Protein AF-A0A358MZC8-F1 (afdb_monomer)

Secondary structure (DSSP, 8-state):
-GGG-HHHHHHHHTTHHHHHHHHHHHHHHHHHHHHHHHHTTS-HHHHHHHHHHHIIIIIIIHHHHHHHHHHHHHHGGGTSSB-SS--SS---B-HHHHHHTTTTTBHHHHHHSTT-S----STTS--HHHHHHHHHHHTTSS-SPPPPGGGSPPPP-

Solvent-accessible surface area (backbone atoms only — not comparable to full-atom values): 8358 Å² tot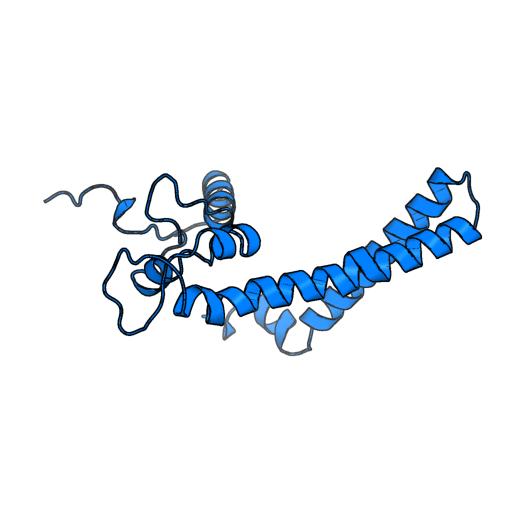al; per-residue (Å²): 112,70,91,72,38,66,67,57,45,52,34,57,78,70,50,35,55,56,55,52,50,51,52,51,40,51,50,48,18,49,51,25,20,51,50,24,18,62,76,60,75,64,36,65,69,43,11,53,52,30,17,54,49,26,38,45,50,70,35,51,50,45,48,53,53,52,51,51,34,56,53,35,40,76,47,48,13,43,73,46,61,49,70,91,56,91,54,101,61,63,48,10,31,17,70,71,48,9,64,69,42,40,13,59,8,25,30,15,48,28,69,64,41,74,76,30,61,39,33,41,80,51,97,82,44,66,32,56,52,33,52,52,50,50,49,32,36,74,70,66,75,42,76,89,81,42,68,41,75,87,77,49,77,81,80,82,130

pLDDT: mean 94.97, std 5.82, range [55.72, 98.44]

Foldseek 3Di:
DQVVDPVSCVCPVVVVVVVVLVVVLVVQLQVQLVCLCVVVVRDNVSSNVRSVVSSVVVRPVVVVLLVCLVVCLVPVQLPDADAPDDAPGSGHQDQVSCVSNQQSSLVNQCRVPVLAQHSDLDPPRGHRSSVVLVVCVVVVNHPPHHHDPSPDDPPDD

Radius of gyration: 20.6 Å; Cα contacts (8 Å, |Δi|>4): 205; chains: 1; bounding box: 51×37×59 Å

Structure (mmCIF, N/CA/C/O backbone):
data_AF-A0A358MZC8-F1
#
_entry.id   AF-A0A358MZC8-F1
#
loop_
_atom_site.group_PDB
_atom_site.id
_atom_site.type_symbol
_atom_site.label_atom_id
_atom_site.label_alt_id
_atom_site.label_comp_id
_atom_site.label_asym_id
_atom_site.label_entity_id
_atom_site.label_seq_id
_atom_site.pdbx_PDB_ins_code
_atom_site.Cartn_x
_atom_site.Cartn_y
_atom_site.Cartn_z
_atom_site.occupancy
_atom_site.B_iso_or_equiv
_atom_site.auth_seq_id
_atom_site.auth_comp_id
_atom_site.auth_asym_id
_atom_site.auth_atom_id
_atom_site.pdbx_PDB_model_num
ATOM 1 N N . ASP A 1 1 ? -9.797 -21.946 9.652 1.00 83.94 1 ASP A N 1
ATOM 2 C CA . ASP A 1 1 ? -10.358 -20.888 8.787 1.00 83.94 1 ASP A CA 1
ATOM 3 C C . ASP A 1 1 ? -9.458 -20.681 7.572 1.00 83.94 1 ASP A C 1
ATOM 5 O O . ASP A 1 1 ? -9.833 -21.176 6.521 1.00 83.94 1 ASP A O 1
ATOM 9 N N . LEU A 1 2 ? -8.247 -20.133 7.707 1.00 84.38 2 LEU A N 1
ATOM 10 C CA . LEU A 1 2 ? -7.309 -19.891 6.597 1.00 84.38 2 LEU A CA 1
ATOM 11 C C . LEU A 1 2 ? -6.818 -21.182 5.927 1.00 84.38 2 LEU A C 1
ATOM 13 O O . LEU A 1 2 ? -6.798 -21.294 4.708 1.00 84.38 2 LEU A O 1
ATOM 17 N N . LEU A 1 3 ? -6.518 -22.215 6.721 1.00 88.94 3 LEU A N 1
ATOM 18 C CA . LEU A 1 3 ? -6.088 -23.525 6.206 1.00 88.94 3 LEU A CA 1
ATOM 19 C C . LEU A 1 3 ? -7.195 -24.305 5.475 1.00 88.94 3 LEU A C 1
ATOM 21 O O . LEU A 1 3 ? -6.948 -25.409 4.999 1.00 88.94 3 LEU A O 1
ATOM 25 N N . ARG A 1 4 ? -8.426 -23.783 5.439 1.00 92.81 4 ARG A N 1
ATOM 26 C CA . ARG A 1 4 ? -9.531 -24.373 4.672 1.00 92.81 4 ARG A CA 1
ATOM 27 C C . ARG A 1 4 ? -9.705 -23.704 3.312 1.00 92.81 4 ARG A C 1
ATOM 29 O O . ARG A 1 4 ? -10.403 -24.267 2.477 1.00 92.81 4 ARG A O 1
ATOM 36 N N . ASP A 1 5 ? -9.097 -22.539 3.096 1.00 92.62 5 ASP A N 1
ATOM 37 C CA . ASP A 1 5 ? -9.179 -21.819 1.834 1.00 92.62 5 ASP A CA 1
ATOM 38 C C . ASP A 1 5 ? -8.156 -22.405 0.837 1.00 92.62 5 ASP A C 1
ATOM 40 O O . ASP A 1 5 ? -6.942 -22.304 1.056 1.00 92.62 5 ASP A O 1
ATOM 44 N N . PRO A 1 6 ? -8.613 -23.055 -0.250 1.00 92.06 6 PRO A N 1
ATOM 45 C CA . PRO A 1 6 ? -7.715 -23.692 -1.207 1.00 92.06 6 PRO A CA 1
ATOM 46 C C . PRO A 1 6 ? -6.881 -22.676 -1.996 1.00 92.06 6 PRO A C 1
ATOM 48 O O . PRO A 1 6 ? -5.742 -22.984 -2.346 1.00 92.06 6 PRO A O 1
ATOM 51 N N . PHE A 1 7 ? -7.411 -21.474 -2.247 1.00 90.62 7 PHE A N 1
ATOM 52 C CA . PHE A 1 7 ? -6.695 -20.412 -2.946 1.00 90.62 7 PHE A CA 1
ATOM 53 C C . PHE A 1 7 ? -5.534 -19.897 -2.089 1.00 90.62 7 PHE A C 1
ATOM 55 O O . PHE A 1 7 ? -4.397 -19.842 -2.562 1.00 90.62 7 PHE A O 1
ATOM 62 N N . TYR A 1 8 ? -5.785 -19.615 -0.808 1.00 90.75 8 TYR A N 1
ATOM 63 C CA . TYR A 1 8 ? -4.733 -19.202 0.123 1.00 90.75 8 TYR A CA 1
ATOM 64 C C . TYR A 1 8 ? -3.648 -20.279 0.262 1.00 90.75 8 TYR A C 1
ATOM 66 O O . TYR A 1 8 ? -2.455 -19.992 0.150 1.00 90.75 8 TYR A O 1
ATOM 74 N N . LEU A 1 9 ? -4.043 -21.547 0.428 1.00 91.06 9 LEU A N 1
ATOM 75 C CA . LEU A 1 9 ? -3.086 -22.652 0.524 1.00 91.06 9 LEU A CA 1
ATOM 76 C C . LEU A 1 9 ? -2.240 -22.823 -0.741 1.00 91.06 9 LEU A C 1
ATOM 78 O O . LEU A 1 9 ? -1.058 -23.154 -0.634 1.00 91.06 9 LEU A O 1
ATOM 82 N N . GLN A 1 10 ? -2.828 -22.630 -1.923 1.00 88.25 10 GLN A N 1
ATOM 83 C CA . GLN A 1 10 ? -2.098 -22.676 -3.187 1.00 88.25 10 GLN A CA 1
ATOM 84 C C . GLN A 1 10 ? -1.046 -21.564 -3.260 1.00 88.25 10 GLN A C 1
ATOM 86 O O . GLN A 1 10 ? 0.080 -21.820 -3.696 1.00 88.25 10 GLN A O 1
ATOM 91 N N . LEU A 1 11 ? -1.401 -20.355 -2.817 1.00 90.94 11 LEU A N 1
ATOM 92 C CA . LEU A 1 11 ? -0.499 -19.208 -2.800 1.00 90.94 11 LEU A CA 1
ATOM 93 C C . LEU A 1 11 ? 0.669 -19.410 -1.820 1.00 90.94 11 LEU A C 1
ATOM 95 O O . LEU A 1 11 ? 1.802 -19.059 -2.143 1.00 90.94 11 LEU A O 1
ATOM 99 N N . GLU A 1 12 ? 0.416 -20.025 -0.664 1.00 91.12 12 GLU A N 1
ATOM 100 C CA . GLU A 1 12 ? 1.414 -20.167 0.401 1.00 91.12 12 GLU A CA 1
ATOM 101 C C . GLU A 1 12 ? 2.317 -21.403 0.227 1.00 91.12 12 GLU A C 1
ATOM 103 O O . GLU A 1 12 ? 3.543 -21.294 0.192 1.00 91.12 12 GLU A O 1
ATOM 108 N N . ARG A 1 13 ? 1.744 -22.604 0.049 1.00 86.19 13 ARG A N 1
ATOM 109 C CA . ARG A 1 13 ? 2.490 -23.882 0.153 1.00 86.19 13 ARG A CA 1
ATOM 110 C C . ARG A 1 13 ? 3.575 -24.089 -0.902 1.00 86.19 13 ARG A C 1
ATOM 112 O O . ARG A 1 13 ? 4.466 -24.907 -0.699 1.00 86.19 13 ARG A O 1
ATOM 119 N N . ARG A 1 14 ? 3.479 -23.414 -2.047 1.00 84.94 14 ARG A N 1
ATOM 120 C CA . ARG A 1 14 ? 4.434 -23.541 -3.163 1.00 84.94 14 ARG A CA 1
ATOM 121 C C . ARG A 1 14 ? 5.207 -22.253 -3.424 1.00 84.94 14 ARG A C 1
ATOM 123 O O . ARG A 1 14 ? 5.718 -22.082 -4.525 1.00 84.94 14 ARG A O 1
ATOM 130 N N . GLN A 1 15 ? 5.244 -21.340 -2.448 1.00 88.69 15 GLN A N 1
ATOM 131 C CA . GLN A 1 15 ? 5.743 -19.977 -2.651 1.00 88.69 15 GLN A CA 1
ATOM 132 C C . GLN A 1 15 ? 5.059 -19.300 -3.851 1.00 88.69 15 GLN A C 1
ATOM 134 O O . GLN A 1 15 ? 5.679 -18.563 -4.614 1.00 88.69 15 GLN A O 1
ATOM 139 N N . GLY A 1 16 ? 3.766 -19.566 -4.053 1.00 90.31 16 GLY A N 1
ATOM 140 C CA . GLY A 1 16 ? 2.989 -18.985 -5.147 1.00 90.31 16 GLY A CA 1
ATOM 141 C C . GLY A 1 16 ? 3.049 -17.459 -5.132 1.00 90.31 16 GLY A C 1
ATOM 142 O O . GLY A 1 16 ? 3.164 -16.844 -6.188 1.00 90.31 16 GLY A O 1
ATOM 143 N N . TRP A 1 17 ? 3.078 -16.850 -3.942 1.00 91.81 17 TRP A N 1
ATOM 144 C CA . TRP A 1 17 ? 3.262 -15.407 -3.777 1.00 91.81 17 TRP A CA 1
ATOM 145 C C . TRP A 1 17 ? 4.549 -14.885 -4.440 1.00 91.81 17 TRP A C 1
ATOM 147 O O . TRP A 1 17 ? 4.531 -13.803 -5.026 1.00 91.81 17 TRP A O 1
ATOM 157 N N . PHE A 1 18 ? 5.644 -15.654 -4.413 1.00 93.31 18 PHE A N 1
ATOM 158 C CA . PHE A 1 18 ? 6.913 -15.264 -5.029 1.00 93.31 18 PHE A CA 1
ATOM 159 C C . PHE A 1 18 ? 6.780 -15.230 -6.551 1.00 93.31 18 PHE A C 1
ATOM 161 O O . PHE A 1 18 ? 7.176 -14.258 -7.190 1.00 93.31 18 PHE A O 1
ATOM 168 N N . PHE A 1 19 ? 6.143 -16.244 -7.138 1.00 93.69 19 PHE A N 1
ATOM 169 C CA . PHE A 1 19 ? 5.883 -16.269 -8.577 1.00 93.69 19 PHE A CA 1
ATOM 170 C C . PHE A 1 19 ? 4.905 -15.179 -9.009 1.00 93.69 19 PHE A C 1
ATOM 172 O O . PHE A 1 19 ? 5.097 -14.581 -10.065 1.00 93.69 19 PHE A O 1
ATOM 179 N N . VAL A 1 20 ? 3.898 -14.869 -8.187 1.00 93.81 20 VAL A N 1
ATOM 180 C CA . VAL A 1 20 ? 3.013 -13.720 -8.415 1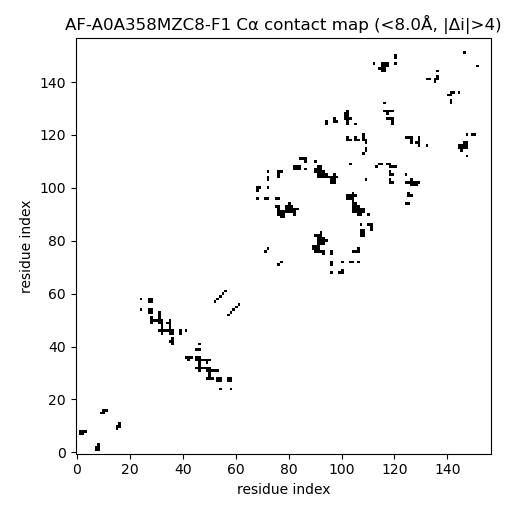.00 93.81 20 VAL A CA 1
ATOM 181 C C . VAL A 1 20 ? 3.829 -12.428 -8.425 1.00 93.81 20 VAL A C 1
ATOM 183 O O . VAL A 1 20 ? 3.674 -11.632 -9.350 1.00 93.81 20 VAL A O 1
ATOM 186 N N . PHE A 1 21 ? 4.732 -12.229 -7.464 1.00 95.31 21 PHE A N 1
ATOM 187 C CA . PHE A 1 21 ? 5.610 -11.059 -7.429 1.00 95.31 21 PHE A CA 1
ATOM 188 C C . PHE A 1 21 ? 6.514 -10.971 -8.668 1.00 95.31 21 PHE A C 1
ATOM 190 O O . PHE A 1 21 ? 6.550 -9.929 -9.320 1.00 95.31 21 PHE A O 1
ATOM 197 N N . VAL A 1 22 ? 7.189 -12.064 -9.043 1.00 96.50 22 VAL A N 1
ATOM 198 C CA . VAL A 1 22 ? 8.048 -12.113 -10.239 1.00 96.50 22 VAL A CA 1
ATOM 199 C C . VAL A 1 22 ? 7.241 -11.825 -11.506 1.00 96.50 22 VAL A C 1
ATOM 201 O O . VAL A 1 22 ? 7.672 -11.025 -12.333 1.00 96.50 22 VAL A O 1
ATOM 204 N N . ALA A 1 23 ? 6.048 -12.407 -11.647 1.00 96.94 23 ALA A N 1
ATOM 205 C CA . ALA A 1 23 ? 5.172 -12.140 -12.783 1.00 96.94 23 ALA A CA 1
ATOM 206 C C . ALA A 1 23 ? 4.787 -10.654 -12.863 1.00 96.94 23 ALA A C 1
ATOM 208 O O . ALA A 1 23 ? 4.897 -10.054 -13.930 1.00 96.94 23 ALA A O 1
ATOM 209 N N . HIS A 1 24 ? 4.415 -10.029 -11.741 1.00 96.69 24 HIS A N 1
ATOM 210 C CA . HIS A 1 24 ? 4.123 -8.593 -11.700 1.00 96.69 24 HIS A CA 1
ATOM 211 C C . HIS A 1 24 ? 5.349 -7.744 -12.056 1.00 96.69 24 HIS A C 1
ATOM 213 O O . HIS A 1 24 ? 5.226 -6.786 -12.817 1.00 96.69 24 HIS A O 1
ATOM 219 N N . ALA A 1 25 ? 6.533 -8.103 -11.555 1.00 97.88 25 ALA A N 1
ATOM 220 C CA . ALA A 1 25 ? 7.777 -7.410 -11.874 1.00 97.88 25 ALA A CA 1
ATOM 221 C C . ALA A 1 25 ? 8.088 -7.453 -13.378 1.00 97.88 25 ALA A C 1
ATOM 223 O O . ALA A 1 25 ? 8.428 -6.428 -13.976 1.00 97.88 25 ALA A O 1
ATOM 224 N N . LEU A 1 26 ? 7.922 -8.623 -14.001 1.00 98.25 26 LEU A N 1
ATOM 225 C CA . LEU A 1 26 ? 8.102 -8.803 -15.440 1.00 98.25 26 LEU A CA 1
ATOM 226 C C . LEU A 1 26 ? 7.065 -8.013 -16.243 1.00 98.25 26 LEU A C 1
ATOM 228 O O . LEU A 1 26 ? 7.440 -7.328 -17.190 1.00 98.25 26 LEU A O 1
ATOM 232 N N . VAL A 1 27 ? 5.790 -8.047 -15.844 1.00 98.31 27 VAL A N 1
ATOM 233 C CA . VAL A 1 27 ? 4.716 -7.289 -16.507 1.00 98.31 27 VAL A CA 1
ATOM 234 C C . VAL A 1 27 ? 4.986 -5.787 -16.447 1.00 98.31 27 VAL A C 1
ATOM 236 O O . VAL A 1 27 ? 4.933 -5.126 -17.479 1.00 98.31 27 VAL A O 1
ATOM 239 N N . LEU A 1 28 ? 5.335 -5.241 -15.280 1.00 98.06 28 LEU A N 1
ATOM 240 C CA . LEU A 1 28 ? 5.655 -3.816 -15.144 1.00 98.06 28 LEU A CA 1
ATOM 241 C C . LEU A 1 28 ? 6.875 -3.427 -15.987 1.00 98.06 28 LEU A C 1
ATOM 243 O O . LEU A 1 28 ? 6.849 -2.414 -16.682 1.00 98.06 28 LEU A O 1
ATOM 247 N N . THR A 1 29 ? 7.917 -4.255 -15.982 1.00 98.25 29 THR A N 1
ATOM 248 C CA . THR A 1 29 ? 9.116 -4.033 -16.803 1.00 98.25 29 THR A CA 1
ATOM 249 C C . THR A 1 29 ? 8.781 -4.055 -18.299 1.00 98.25 29 THR A C 1
ATOM 251 O O . THR A 1 29 ? 9.235 -3.190 -19.047 1.00 98.25 29 THR A O 1
ATOM 254 N N . ALA A 1 30 ? 7.942 -4.998 -18.736 1.00 98.38 30 ALA A N 1
ATOM 255 C CA . ALA A 1 30 ? 7.492 -5.113 -20.120 1.00 98.38 30 ALA A CA 1
ATOM 256 C C . ALA A 1 30 ? 6.597 -3.940 -20.546 1.00 98.38 30 ALA A C 1
ATOM 258 O O . ALA A 1 30 ? 6.742 -3.446 -21.662 1.00 98.38 30 ALA A O 1
ATOM 259 N N . ILE A 1 31 ? 5.722 -3.448 -19.661 1.00 98.31 31 ILE A N 1
ATOM 260 C CA . ILE A 1 31 ? 4.938 -2.227 -19.898 1.00 98.31 31 ILE A CA 1
ATOM 261 C C . ILE A 1 31 ? 5.876 -1.033 -20.085 1.00 98.31 31 ILE A C 1
ATOM 263 O O . ILE A 1 31 ? 5.721 -0.293 -21.054 1.00 98.31 31 ILE A O 1
ATOM 267 N N . GLY A 1 32 ? 6.882 -0.877 -19.219 1.00 98.12 32 GLY A N 1
ATOM 268 C CA . GLY A 1 32 ? 7.917 0.144 -19.387 1.00 98.12 32 GLY A CA 1
ATOM 269 C C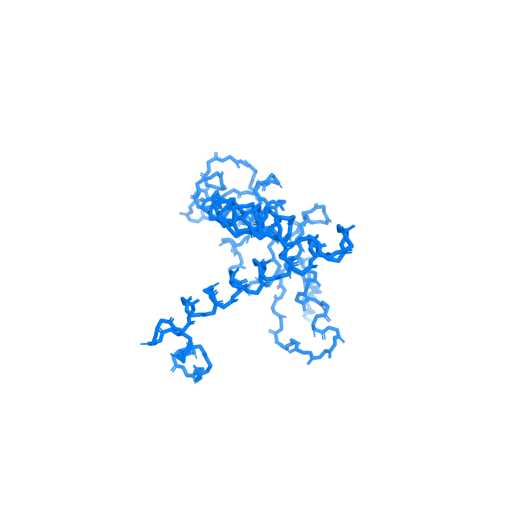 . GLY A 1 32 ? 8.591 0.042 -20.756 1.00 98.12 32 GLY A C 1
ATOM 270 O O . GLY A 1 32 ? 8.644 1.025 -21.492 1.00 98.12 32 GLY A O 1
ATOM 271 N N . ALA A 1 33 ? 9.023 -1.161 -21.142 1.00 98.44 33 ALA A N 1
ATOM 272 C CA . ALA A 1 33 ? 9.636 -1.411 -22.444 1.00 98.44 33 ALA A CA 1
ATOM 273 C C . ALA A 1 33 ? 8.723 -1.020 -23.616 1.00 98.44 33 ALA A C 1
ATOM 275 O O . ALA A 1 33 ? 9.148 -0.307 -24.525 1.00 98.44 33 ALA A O 1
ATOM 276 N N . ALA A 1 34 ? 7.461 -1.454 -23.575 1.00 98.31 34 ALA A N 1
ATOM 277 C CA . ALA A 1 34 ? 6.472 -1.167 -24.605 1.00 98.31 34 ALA A CA 1
ATOM 278 C C . ALA A 1 34 ? 6.202 0.337 -24.720 1.00 98.31 34 ALA A C 1
ATOM 280 O O . ALA A 1 34 ? 6.193 0.872 -25.825 1.00 98.31 34 ALA A O 1
ATOM 281 N N . LEU A 1 35 ? 6.053 1.041 -23.596 1.00 98.19 35 LEU A N 1
ATOM 282 C CA . LEU A 1 35 ? 5.875 2.492 -23.591 1.00 98.19 35 LEU A CA 1
ATOM 283 C C . LEU A 1 35 ? 7.101 3.212 -24.157 1.00 98.19 35 LEU A C 1
ATOM 285 O O . LEU A 1 35 ? 6.941 4.091 -24.998 1.00 98.19 35 LEU A O 1
ATOM 289 N N . GLY A 1 36 ? 8.313 2.816 -23.760 1.00 98.12 36 GLY A N 1
ATOM 290 C CA . GLY A 1 36 ? 9.547 3.380 -24.311 1.00 98.12 36 GLY A CA 1
ATOM 291 C C . GLY A 1 36 ? 9.654 3.170 -25.821 1.00 98.12 36 GLY A C 1
ATOM 292 O O . GLY A 1 36 ? 9.989 4.099 -26.555 1.00 98.12 36 GLY A O 1
ATOM 293 N N . TYR A 1 37 ? 9.295 1.979 -26.305 1.00 98.38 37 TYR A N 1
ATOM 294 C CA . TYR A 1 37 ? 9.246 1.675 -27.734 1.00 98.38 37 TYR A CA 1
ATOM 295 C C . TYR A 1 37 ? 8.213 2.541 -28.468 1.00 98.38 37 TYR A C 1
ATOM 297 O O . TYR A 1 37 ? 8.540 3.166 -29.471 1.00 98.38 37 TYR A O 1
ATOM 305 N N . LEU A 1 38 ? 6.982 2.626 -27.957 1.00 98.12 38 LEU A N 1
ATOM 306 C CA . LEU A 1 38 ? 5.892 3.368 -28.596 1.00 98.12 38 LEU A CA 1
ATOM 307 C C . LEU A 1 38 ? 6.150 4.881 -28.619 1.00 98.12 38 LEU A C 1
ATOM 309 O O . LEU A 1 38 ? 5.984 5.511 -29.659 1.00 98.12 38 LEU A O 1
ATOM 313 N N . ILE A 1 39 ? 6.593 5.459 -27.498 1.00 97.81 39 ILE A N 1
ATOM 314 C CA . ILE A 1 39 ? 6.843 6.904 -27.366 1.00 97.81 39 ILE A CA 1
ATOM 315 C C . ILE A 1 39 ? 8.012 7.348 -28.250 1.00 97.81 39 ILE A C 1
ATOM 317 O O . ILE A 1 39 ? 7.981 8.438 -28.815 1.00 97.81 39 ILE A O 1
ATOM 321 N N . SER A 1 40 ? 9.035 6.504 -28.396 1.00 97.31 40 SER A N 1
ATOM 322 C CA . SER A 1 40 ? 10.208 6.812 -29.220 1.00 97.31 40 SER A CA 1
ATOM 323 C C . SER A 1 40 ? 10.014 6.555 -30.717 1.00 97.31 40 SER A C 1
ATOM 325 O O . SER A 1 40 ? 10.945 6.778 -31.488 1.00 97.31 40 SER A O 1
ATOM 327 N N . GLY A 1 41 ? 8.843 6.073 -31.150 1.00 96.3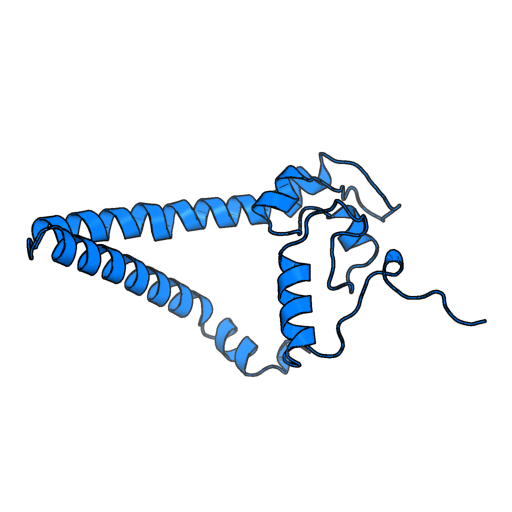1 41 GLY A N 1
ATOM 328 C CA . GLY A 1 41 ? 8.610 5.708 -32.550 1.00 96.31 41 GLY A CA 1
ATOM 329 C C . GLY A 1 41 ? 9.326 4.423 -32.980 1.00 96.31 41 GLY A C 1
ATOM 330 O O . GLY A 1 41 ? 9.678 4.270 -34.145 1.00 96.31 41 GLY A O 1
ATOM 331 N N . GLY A 1 42 ? 9.549 3.496 -32.048 1.00 96.06 42 GLY A N 1
ATOM 332 C CA . GLY A 1 42 ? 10.086 2.164 -32.319 1.00 96.06 42 GLY A CA 1
ATOM 333 C C . GLY A 1 42 ? 11.585 1.998 -32.055 1.00 96.06 42 GLY A C 1
ATOM 334 O O . GLY A 1 42 ? 12.209 1.076 -32.586 1.00 96.06 42 GLY A O 1
ATOM 335 N N . VAL A 1 43 ? 12.193 2.862 -31.238 1.00 97.69 43 VAL A N 1
ATOM 336 C CA . VAL A 1 43 ? 13.625 2.774 -30.926 1.00 97.69 43 VAL A CA 1
ATOM 337 C C . VAL A 1 43 ? 13.860 1.744 -29.818 1.00 97.69 43 VAL A C 1
ATOM 339 O O . VAL A 1 43 ? 13.475 1.929 -28.664 1.00 97.69 43 VAL A O 1
ATOM 342 N N . ALA A 1 44 ? 14.561 0.656 -30.148 1.00 96.94 44 ALA A N 1
ATOM 343 C CA . ALA A 1 44 ? 14.853 -0.427 -29.204 1.00 96.94 44 ALA A CA 1
ATOM 344 C C . ALA A 1 44 ? 15.676 0.028 -27.981 1.00 96.94 44 ALA A C 1
ATOM 346 O O . ALA A 1 44 ? 15.444 -0.440 -26.868 1.00 96.94 44 ALA A O 1
ATOM 347 N N . GLY A 1 45 ? 16.609 0.970 -28.160 1.00 97.94 45 GLY A N 1
ATOM 348 C CA . GLY A 1 45 ? 17.394 1.525 -27.050 1.00 97.94 45 GLY A CA 1
ATOM 349 C C . GLY A 1 45 ? 16.529 2.245 -26.009 1.00 97.94 45 GLY A C 1
ATOM 350 O O . GLY A 1 45 ? 16.740 2.088 -24.807 1.00 97.94 45 GLY A O 1
ATOM 351 N N . GLU A 1 46 ? 15.502 2.966 -26.460 1.00 97.81 46 GLU A N 1
ATOM 352 C CA . GLU A 1 46 ? 14.549 3.657 -25.587 1.00 97.81 46 GLU A CA 1
ATOM 353 C C . GLU A 1 46 ? 13.628 2.673 -24.864 1.00 97.81 46 GLU A C 1
ATOM 355 O O . GLU A 1 46 ? 13.390 2.822 -23.664 1.00 97.81 46 GLU A O 1
ATOM 360 N N . ALA A 1 47 ? 13.202 1.607 -25.547 1.00 97.88 47 ALA A N 1
ATOM 361 C CA . ALA A 1 47 ? 12.488 0.500 -24.918 1.00 97.88 47 ALA A CA 1
ATOM 362 C C . ALA A 1 47 ? 13.293 -0.091 -23.747 1.00 97.88 47 ALA A C 1
ATOM 364 O O . ALA A 1 47 ? 12.788 -0.191 -22.630 1.00 97.88 47 ALA A O 1
ATOM 365 N N . MET A 1 48 ? 14.576 -0.401 -23.958 1.00 98.19 48 MET A N 1
ATOM 366 C CA . MET A 1 48 ? 15.436 -0.949 -22.902 1.00 98.19 48 MET A CA 1
ATOM 367 C C . MET A 1 48 ? 15.658 0.035 -21.750 1.00 98.19 48 MET A C 1
ATOM 369 O O . MET A 1 48 ? 15.653 -0.369 -20.585 1.00 98.19 48 MET A O 1
ATOM 373 N N . ARG A 1 49 ? 15.807 1.332 -22.048 1.00 98.38 49 ARG A N 1
ATOM 374 C CA . ARG A 1 49 ? 15.981 2.367 -21.020 1.00 98.38 49 ARG A CA 1
ATOM 375 C C . ARG A 1 49 ? 14.746 2.490 -20.128 1.00 98.38 49 ARG A C 1
ATOM 377 O O . ARG A 1 49 ? 14.876 2.543 -18.905 1.00 98.38 49 ARG A O 1
ATOM 384 N N . TYR A 1 50 ? 13.552 2.491 -20.718 1.00 98.31 50 TYR A N 1
ATOM 385 C CA . TYR A 1 50 ? 12.305 2.522 -19.954 1.00 98.31 50 TYR A CA 1
ATOM 386 C C . TYR A 1 50 ? 12.073 1.221 -19.185 1.00 98.31 50 TYR A C 1
ATOM 388 O O . TYR A 1 50 ? 11.663 1.286 -18.029 1.00 98.31 50 TYR A O 1
ATOM 396 N N . ALA A 1 51 ? 12.385 0.063 -19.776 1.00 98.38 51 ALA A N 1
ATOM 397 C CA . ALA A 1 51 ? 12.315 -1.226 -19.094 1.00 98.38 51 ALA A CA 1
ATOM 398 C C . ALA A 1 51 ? 13.160 -1.218 -17.811 1.00 98.38 51 ALA A C 1
ATOM 400 O O . ALA A 1 51 ? 12.650 -1.498 -16.727 1.00 98.38 51 ALA A O 1
ATOM 401 N N . ALA A 1 52 ? 14.430 -0.814 -17.915 1.00 98.44 52 ALA A N 1
ATOM 402 C CA . ALA A 1 52 ? 15.332 -0.715 -16.771 1.00 98.44 52 ALA A CA 1
ATOM 403 C C . ALA A 1 52 ? 14.828 0.294 -15.726 1.00 98.44 52 ALA A C 1
ATOM 405 O O . ALA A 1 52 ? 14.816 -0.004 -14.533 1.00 98.44 52 ALA A O 1
ATOM 406 N N . SER A 1 53 ? 14.356 1.465 -16.168 1.00 98.31 53 SER A N 1
ATOM 407 C CA . SER A 1 53 ? 13.787 2.479 -15.274 1.00 98.31 53 SER A CA 1
ATOM 408 C C . SER A 1 53 ? 12.578 1.945 -14.498 1.00 98.31 53 SER A C 1
ATOM 410 O O . SER A 1 53 ? 12.508 2.099 -13.281 1.00 98.31 53 SER A O 1
ATOM 412 N N . TRP A 1 54 ? 11.655 1.249 -15.164 1.00 98.25 54 TRP A N 1
ATOM 413 C CA . TRP A 1 54 ? 10.470 0.669 -14.527 1.00 98.25 54 TRP A CA 1
ATOM 414 C C . TRP A 1 54 ? 10.807 -0.505 -13.608 1.00 98.25 54 TRP A C 1
ATOM 416 O O . TRP A 1 54 ? 10.205 -0.626 -12.543 1.00 98.25 54 TRP A O 1
ATOM 426 N N . ALA A 1 55 ? 11.799 -1.325 -13.957 1.00 98.25 55 ALA A N 1
ATOM 427 C CA . ALA A 1 55 ? 12.301 -2.364 -13.065 1.00 98.25 55 ALA A CA 1
ATOM 428 C C . ALA A 1 55 ? 12.877 -1.761 -11.769 1.00 98.25 55 ALA A C 1
ATOM 430 O O . ALA A 1 55 ? 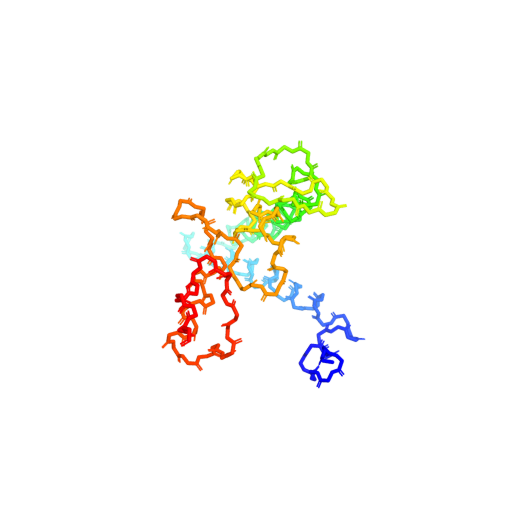12.579 -2.227 -10.670 1.00 98.25 55 ALA A O 1
ATOM 431 N N . VAL A 1 56 ? 13.654 -0.679 -11.867 1.00 98.38 56 VAL A N 1
ATOM 432 C CA . VAL A 1 56 ? 14.218 -0.012 -10.684 1.00 98.38 56 VAL A CA 1
ATOM 433 C C . VAL A 1 56 ? 13.129 0.700 -9.881 1.00 98.38 56 VAL A C 1
ATOM 435 O O . VAL A 1 56 ? 12.955 0.420 -8.697 1.00 98.38 56 VAL A O 1
ATOM 438 N N . TRP A 1 57 ? 12.375 1.605 -10.500 1.00 98.06 57 TRP A N 1
ATOM 439 C CA . TRP A 1 57 ? 11.455 2.487 -9.780 1.00 98.06 57 TRP A CA 1
ATOM 440 C C . TRP A 1 57 ? 10.097 1.843 -9.501 1.00 98.06 57 TRP A C 1
ATOM 442 O O . TRP A 1 57 ? 9.611 1.891 -8.371 1.00 98.06 57 TRP A O 1
ATOM 452 N N . GLY A 1 58 ? 9.498 1.215 -10.512 1.00 96.44 58 GLY A N 1
ATOM 453 C CA . GLY A 1 58 ? 8.168 0.607 -10.431 1.00 96.44 58 GLY A CA 1
ATOM 454 C C . GLY A 1 58 ? 8.142 -0.720 -9.674 1.00 96.44 58 GLY A C 1
ATOM 455 O O . GLY A 1 58 ? 7.118 -1.055 -9.077 1.00 96.44 58 GLY A O 1
ATOM 456 N N . VAL A 1 59 ? 9.262 -1.451 -9.648 1.00 97.56 59 VAL A N 1
ATOM 457 C CA . VAL A 1 59 ? 9.375 -2.720 -8.917 1.00 97.56 59 VAL A CA 1
ATOM 458 C C . VAL A 1 59 ? 10.207 -2.556 -7.650 1.00 97.56 59 VAL A C 1
ATOM 460 O O . VAL A 1 59 ? 9.648 -2.639 -6.556 1.00 97.56 59 VAL A O 1
ATOM 463 N N . ALA A 1 60 ? 11.520 -2.326 -7.757 1.00 97.88 60 ALA A N 1
ATOM 464 C CA . ALA A 1 60 ? 12.416 -2.417 -6.601 1.00 97.88 60 ALA A CA 1
ATOM 465 C C . ALA A 1 60 ? 12.163 -1.308 -5.567 1.00 97.88 60 ALA A C 1
ATOM 467 O O . ALA A 1 60 ? 11.796 -1.600 -4.428 1.00 97.88 60 ALA A O 1
ATOM 468 N N . VAL A 1 61 ? 12.288 -0.039 -5.966 1.00 98.19 61 VAL A N 1
ATOM 469 C CA . VAL A 1 61 ? 12.116 1.111 -5.065 1.00 98.19 61 VAL A CA 1
ATOM 470 C C . VAL A 1 61 ? 10.701 1.138 -4.492 1.00 98.19 61 VAL A C 1
ATOM 472 O O . VAL A 1 61 ? 10.538 1.213 -3.275 1.00 98.19 61 VAL A O 1
ATOM 475 N N . ARG A 1 62 ? 9.670 0.982 -5.334 1.00 96.62 62 ARG A N 1
ATOM 476 C CA . ARG A 1 62 ? 8.276 0.872 -4.877 1.00 96.62 62 ARG A CA 1
ATOM 477 C C . ARG A 1 62 ? 8.095 -0.223 -3.823 1.00 96.62 62 ARG A C 1
ATOM 479 O O . ARG A 1 62 ? 7.389 -0.003 -2.844 1.00 96.62 62 ARG A O 1
ATOM 486 N N . THR A 1 63 ? 8.716 -1.391 -3.995 1.00 96.69 63 THR A N 1
ATOM 487 C CA . THR A 1 63 ? 8.622 -2.489 -3.016 1.00 96.69 63 THR A CA 1
ATOM 488 C C . THR A 1 63 ? 9.278 -2.114 -1.693 1.00 96.69 63 THR A C 1
ATOM 490 O O . THR A 1 63 ? 8.681 -2.340 -0.644 1.00 96.69 63 THR A O 1
ATOM 493 N N . VAL A 1 64 ? 10.449 -1.472 -1.725 1.00 97.25 64 VAL A N 1
ATOM 494 C CA . VAL A 1 64 ? 11.115 -0.967 -0.513 1.00 97.25 64 VAL A CA 1
ATOM 495 C C . VAL A 1 64 ? 10.223 0.025 0.234 1.00 97.25 64 VAL A C 1
ATOM 497 O O . VAL A 1 64 ? 10.079 -0.101 1.450 1.00 97.25 64 VAL A O 1
ATOM 500 N N . PHE A 1 65 ? 9.585 0.967 -0.467 1.00 95.81 65 PHE A N 1
ATOM 501 C CA . PHE A 1 65 ? 8.654 1.917 0.151 1.00 95.81 65 PHE A CA 1
ATOM 502 C C . PHE A 1 65 ? 7.443 1.228 0.779 1.00 95.81 65 PHE A C 1
ATOM 504 O O . PHE A 1 65 ? 7.071 1.565 1.899 1.00 95.81 65 PHE A O 1
ATOM 511 N N . VAL A 1 66 ? 6.855 0.240 0.097 1.00 95.12 66 VAL A N 1
ATOM 512 C CA . VAL A 1 66 ? 5.736 -0.534 0.654 1.00 95.12 66 VAL A CA 1
ATOM 513 C C . VAL A 1 66 ? 6.156 -1.276 1.918 1.00 95.12 66 VAL A C 1
ATOM 515 O O . VAL A 1 66 ? 5.458 -1.182 2.922 1.00 95.12 66 VAL A O 1
ATOM 518 N N . LEU A 1 67 ? 7.313 -1.946 1.909 1.00 95.81 67 LEU A N 1
ATOM 519 C CA . LEU A 1 67 ? 7.823 -2.652 3.086 1.00 95.81 67 LEU A CA 1
ATOM 520 C C . LEU A 1 67 ? 8.051 -1.702 4.268 1.00 95.81 67 LEU A C 1
ATOM 522 O O . LEU A 1 67 ? 7.599 -1.992 5.372 1.00 95.81 67 LEU A O 1
ATOM 526 N N . HIS A 1 68 ? 8.676 -0.544 4.038 1.00 95.69 68 HIS A N 1
ATOM 527 C CA . HIS A 1 68 ? 8.864 0.460 5.090 1.00 95.69 68 HIS A CA 1
ATOM 528 C C . HIS A 1 68 ? 7.531 1.015 5.599 1.00 95.69 68 HIS A C 1
ATOM 530 O O . HIS A 1 68 ? 7.365 1.164 6.806 1.00 95.69 68 HIS A O 1
ATOM 536 N N . GLY A 1 69 ? 6.566 1.266 4.709 1.00 94.31 69 GLY A N 1
ATOM 537 C CA . GLY A 1 69 ? 5.212 1.666 5.087 1.00 94.31 69 GLY A CA 1
ATOM 538 C C . GLY A 1 69 ? 4.557 0.638 6.008 1.00 94.31 69 GLY A C 1
ATOM 539 O O . GLY A 1 69 ? 4.100 0.991 7.093 1.00 94.31 69 GLY A O 1
ATOM 540 N N . THR A 1 70 ? 4.595 -0.645 5.642 1.00 95.25 70 THR A N 1
ATOM 541 C CA . THR A 1 70 ? 4.062 -1.738 6.468 1.00 95.25 70 THR A CA 1
ATOM 542 C C . THR A 1 70 ? 4.787 -1.856 7.811 1.00 95.25 70 THR A C 1
ATOM 544 O O . THR A 1 70 ? 4.145 -1.894 8.856 1.00 95.25 70 THR A O 1
ATOM 547 N N . TRP A 1 71 ? 6.121 -1.864 7.831 1.00 97.00 71 TRP A N 1
ATOM 548 C CA . TRP A 1 71 ? 6.891 -1.980 9.076 1.00 97.00 71 TRP A CA 1
ATOM 549 C C . TRP A 1 71 ? 6.775 -0.748 9.982 1.00 97.00 71 TRP A C 1
ATOM 551 O O . TRP A 1 71 ? 6.946 -0.853 11.199 1.00 97.00 71 TRP A O 1
ATOM 561 N N . SER A 1 72 ? 6.443 0.416 9.417 1.00 96.62 72 SER A N 1
ATOM 562 C CA . SER A 1 72 ? 6.177 1.628 10.194 1.00 96.62 72 SER A CA 1
ATOM 563 C C . SER A 1 72 ? 4.941 1.501 11.085 1.00 96.62 72 SER A C 1
ATOM 565 O O . SER A 1 72 ? 4.9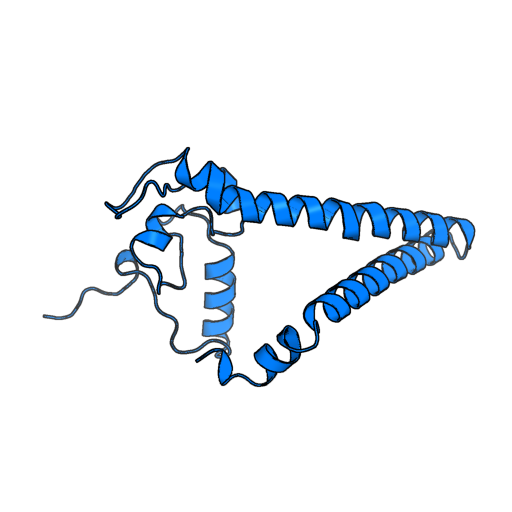03 2.118 12.145 1.00 96.62 72 SER A O 1
ATOM 567 N N . VAL A 1 73 ? 3.976 0.646 10.724 1.00 97.12 73 VAL A N 1
ATOM 568 C CA . VAL A 1 73 ? 2.813 0.349 11.574 1.00 97.12 73 VAL A CA 1
ATOM 569 C C . VAL A 1 73 ? 3.275 -0.288 12.886 1.00 97.12 73 VAL A C 1
ATOM 571 O O . VAL A 1 73 ? 2.915 0.176 13.959 1.00 97.12 73 VAL A O 1
ATOM 574 N N . ASN A 1 74 ? 4.179 -1.267 12.817 1.00 95.00 74 ASN A N 1
ATOM 575 C CA . ASN A 1 74 ? 4.689 -1.946 14.013 1.00 95.00 74 ASN A CA 1
ATOM 576 C C . ASN A 1 74 ? 5.671 -1.095 14.833 1.00 95.00 74 ASN A C 1
ATOM 578 O O . ASN A 1 74 ? 5.898 -1.389 16.001 1.00 95.00 74 ASN A O 1
ATOM 582 N N . SER A 1 75 ? 6.282 -0.070 14.234 1.00 94.25 75 SER A N 1
ATOM 583 C CA . SER A 1 75 ? 7.257 0.791 14.913 1.00 94.25 75 SER A CA 1
ATOM 584 C C . SER A 1 75 ? 6.665 2.151 15.279 1.00 94.25 75 SER A C 1
ATOM 586 O O . SER A 1 75 ? 6.375 2.408 16.442 1.00 94.25 75 SER A O 1
ATOM 588 N N . LEU A 1 76 ? 6.442 3.029 14.303 1.00 96.75 76 LEU A N 1
ATOM 589 C CA . LEU A 1 76 ? 5.970 4.394 14.541 1.00 96.75 76 LEU A CA 1
ATOM 590 C C . LEU A 1 76 ? 4.587 4.441 15.192 1.00 96.75 76 LEU A C 1
ATOM 592 O O . LEU A 1 76 ? 4.384 5.275 16.073 1.00 96.75 76 LEU A O 1
ATOM 596 N N . ALA A 1 77 ? 3.658 3.553 14.820 1.00 96.38 77 ALA A N 1
ATOM 597 C CA . ALA A 1 77 ? 2.333 3.540 15.445 1.00 96.38 77 ALA A CA 1
ATOM 598 C C . ALA A 1 77 ? 2.340 2.965 16.874 1.00 96.38 77 ALA A C 1
ATOM 600 O O . ALA A 1 77 ? 1.337 3.089 17.560 1.00 96.38 77 ALA A O 1
ATOM 601 N N . HIS A 1 78 ? 3.452 2.419 17.372 1.00 96.62 78 HIS A N 1
ATOM 602 C CA . HIS A 1 78 ? 3.631 2.049 18.789 1.00 96.62 78 HIS A CA 1
ATOM 603 C C . HIS A 1 78 ? 4.467 3.062 19.584 1.00 96.62 78 HIS A C 1
ATOM 605 O O . HIS A 1 78 ? 4.697 2.877 20.773 1.00 96.62 78 HIS A O 1
ATOM 611 N N . LEU A 1 79 ? 4.946 4.129 18.937 1.00 95.06 79 LEU A N 1
ATOM 612 C CA . LEU A 1 79 ? 5.821 5.128 19.562 1.00 95.06 79 LEU A CA 1
ATOM 613 C C . LEU A 1 79 ? 5.241 6.542 19.523 1.00 95.06 79 LEU A C 1
ATOM 615 O O . LEU A 1 79 ? 5.458 7.322 20.448 1.00 95.06 79 LEU A O 1
ATOM 619 N N . PHE A 1 80 ? 4.526 6.898 18.453 1.00 96.94 80 PHE A N 1
ATOM 620 C CA . PHE A 1 80 ? 4.096 8.269 18.204 1.00 96.94 80 PHE A CA 1
ATOM 621 C C . PHE A 1 80 ? 2.650 8.322 17.737 1.00 96.94 80 PHE A C 1
ATOM 623 O O . PHE A 1 80 ? 2.320 7.819 16.664 1.00 96.94 80 PHE A O 1
ATOM 630 N N . GLY A 1 81 ? 1.814 9.041 18.479 1.00 97.19 81 GLY A N 1
ATOM 631 C CA . GLY A 1 81 ? 0.429 9.265 18.102 1.00 97.19 81 GLY A CA 1
ATOM 632 C C . GLY A 1 81 ? -0.440 9.641 19.290 1.00 97.19 81 GLY A C 1
ATOM 633 O O . GLY A 1 81 ? 0.046 9.901 20.388 1.00 97.19 81 GLY A O 1
ATOM 634 N N . TYR A 1 82 ? -1.745 9.664 19.053 1.00 97.94 82 TYR A N 1
ATOM 635 C CA . TYR A 1 82 ? -2.751 9.816 20.103 1.00 97.94 82 TYR A CA 1
ATOM 636 C C . TYR A 1 82 ? -3.447 8.480 20.358 1.00 97.94 82 TYR A C 1
ATOM 638 O O . TYR A 1 82 ? -3.303 7.533 19.589 1.00 97.94 82 TYR A O 1
ATOM 646 N N . ARG A 1 83 ? -4.225 8.390 21.434 1.00 97.81 83 ARG A N 1
ATOM 647 C CA . ARG A 1 83 ? -4.978 7.183 21.778 1.00 97.81 83 ARG A CA 1
ATOM 648 C C . ARG A 1 83 ? -6.444 7.530 21.989 1.00 97.81 83 ARG A C 1
ATOM 650 O O . ARG A 1 83 ? -6.759 8.541 22.612 1.00 97.81 83 ARG A O 1
ATOM 657 N N . ASN A 1 84 ? -7.323 6.699 21.444 1.00 96.12 84 ASN A N 1
ATOM 658 C CA . ASN A 1 84 ? -8.768 6.758 21.661 1.00 96.12 84 ASN A CA 1
ATOM 659 C C . ASN A 1 84 ? -9.206 5.777 22.756 1.00 96.12 84 ASN A C 1
ATOM 661 O O . ASN A 1 84 ? -10.202 6.027 23.431 1.00 96.12 84 ASN A O 1
ATOM 665 N N . TYR A 1 85 ? -8.468 4.675 22.919 1.00 97.19 85 TYR A N 1
ATOM 666 C CA . TYR A 1 85 ? -8.839 3.557 23.775 1.00 97.19 85 TYR A CA 1
ATOM 667 C C . TYR A 1 85 ? -7.665 3.080 24.636 1.00 97.19 85 TYR A C 1
ATOM 669 O O . TYR A 1 85 ? -6.496 3.071 24.222 1.00 97.19 85 TYR A O 1
ATOM 677 N N . GLU A 1 86 ? -7.995 2.617 25.837 1.00 96.56 86 GLU A N 1
ATOM 678 C CA . GLU A 1 86 ? -7.087 1.826 26.661 1.00 96.56 86 GLU A CA 1
ATOM 679 C C . GLU A 1 86 ? -6.982 0.415 26.068 1.00 96.56 86 GLU A C 1
ATOM 681 O O . GLU A 1 86 ? -7.979 -0.289 25.901 1.00 96.56 86 GLU A O 1
ATOM 686 N N . THR A 1 87 ? -5.764 0.016 25.711 1.00 95.81 87 THR A N 1
ATOM 687 C CA . THR A 1 87 ? -5.427 -1.313 25.181 1.00 95.81 87 THR A CA 1
ATOM 688 C C . THR A 1 87 ? -4.313 -1.899 26.045 1.00 95.81 87 THR A C 1
ATOM 690 O O . THR A 1 87 ? -3.755 -1.219 26.901 1.00 95.81 87 THR A O 1
ATOM 693 N N . ARG A 1 88 ? -3.990 -3.182 25.857 1.00 94.50 88 ARG A N 1
ATOM 694 C CA . ARG A 1 88 ? -2.952 -3.872 26.648 1.00 94.50 88 ARG A CA 1
ATOM 695 C C . ARG A 1 88 ? -1.520 -3.565 26.195 1.00 94.50 88 ARG A C 1
ATOM 697 O O . ARG A 1 88 ? -0.590 -4.195 26.685 1.00 94.50 88 ARG A O 1
ATOM 704 N N . ASP A 1 89 ? -1.362 -2.671 25.231 1.00 95.56 89 ASP A N 1
ATOM 705 C CA . ASP A 1 89 ? -0.097 -2.346 24.594 1.00 95.56 89 ASP A CA 1
ATOM 706 C C . ASP A 1 89 ? 0.019 -0.853 24.289 1.00 95.56 89 ASP A C 1
ATOM 708 O O . ASP A 1 89 ? -0.914 -0.076 24.502 1.00 95.56 89 ASP A O 1
ATOM 712 N N . GLU A 1 90 ? 1.165 -0.468 23.737 1.00 96.31 90 GLU A N 1
ATOM 713 C CA . GLU A 1 90 ? 1.525 0.921 23.450 1.00 96.31 90 GLU A CA 1
ATOM 714 C C . GLU A 1 90 ? 1.048 1.401 22.068 1.00 96.31 90 GLU A C 1
ATOM 716 O O . GLU A 1 90 ? 1.507 2.423 21.565 1.00 96.31 90 GLU A O 1
ATOM 721 N N . SER A 1 91 ? 0.084 0.708 21.450 1.00 97.62 91 SER A N 1
ATOM 722 C CA . SER A 1 91 ? -0.463 1.109 20.152 1.00 97.62 91 SER A CA 1
ATOM 723 C C . SER A 1 91 ? -1.092 2.510 20.202 1.00 97.62 91 SER A C 1
ATOM 725 O O . SER A 1 91 ? -1.867 2.865 21.091 1.00 97.62 91 SER A O 1
ATOM 727 N N . THR A 1 92 ? -0.784 3.327 19.204 1.00 98.19 92 THR A N 1
ATOM 728 C CA . THR A 1 92 ? -1.258 4.702 19.024 1.00 98.19 92 THR A CA 1
ATOM 729 C C . THR A 1 92 ? -1.862 4.874 17.631 1.00 98.19 92 THR A C 1
ATOM 731 O O . THR A 1 92 ? -1.648 4.082 16.717 1.00 98.19 92 THR A O 1
ATOM 734 N N . ASN A 1 93 ? -2.656 5.921 17.463 1.00 98.38 93 ASN A N 1
ATOM 735 C CA . ASN A 1 93 ? -3.173 6.371 16.184 1.00 98.38 93 ASN A CA 1
ATOM 736 C C . ASN A 1 93 ? -2.226 7.423 15.599 1.00 98.38 93 ASN A C 1
ATOM 738 O O . ASN A 1 93 ? -2.019 8.487 16.192 1.00 98.38 93 ASN A O 1
ATOM 742 N N . ASN A 1 94 ? -1.690 7.147 14.412 1.00 98.12 94 ASN A N 1
ATOM 743 C CA . ASN A 1 94 ? -0.741 8.003 13.714 1.00 98.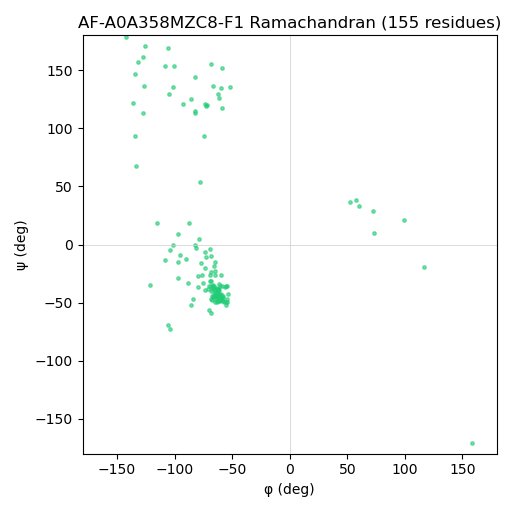12 94 ASN A CA 1
ATOM 744 C C . ASN A 1 9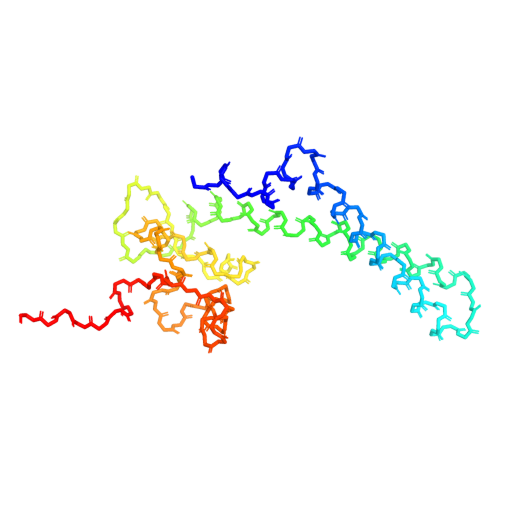4 ? -1.220 8.286 12.284 1.00 98.12 94 ASN A C 1
ATOM 746 O O . ASN A 1 94 ? -1.255 7.398 11.434 1.00 98.12 94 ASN A O 1
ATOM 750 N N . TRP A 1 95 ? -1.562 9.547 12.012 1.00 96.31 95 TRP A N 1
ATOM 751 C CA . TRP A 1 95 ? -2.147 9.955 10.733 1.00 96.31 95 TRP A CA 1
ATOM 752 C C . TRP A 1 95 ? -1.168 9.872 9.554 1.00 96.31 95 TRP A C 1
ATOM 754 O O . TRP A 1 95 ? -1.591 9.575 8.439 1.00 96.31 95 TRP A O 1
ATOM 764 N N . LEU A 1 96 ? 0.133 10.093 9.789 1.00 95.56 96 LEU A N 1
ATOM 765 C CA . LEU A 1 96 ? 1.156 9.952 8.749 1.00 95.56 96 LEU A CA 1
ATOM 766 C C . LEU A 1 96 ? 1.312 8.488 8.358 1.00 95.56 96 LEU A C 1
ATOM 768 O O . LEU A 1 96 ? 1.296 8.166 7.173 1.00 95.56 96 LEU A O 1
ATOM 772 N N . VAL A 1 97 ? 1.405 7.599 9.351 1.00 96.69 97 VAL A N 1
ATOM 773 C CA . VAL A 1 97 ? 1.447 6.155 9.101 1.00 96.69 97 VAL A CA 1
ATOM 774 C C . VAL A 1 97 ? 0.180 5.732 8.365 1.00 96.69 97 VAL A C 1
ATOM 776 O O . VAL A 1 97 ? 0.290 5.093 7.327 1.00 96.69 97 VAL A O 1
ATOM 779 N N . ALA A 1 98 ? -1.000 6.163 8.825 1.00 96.25 98 ALA A N 1
ATOM 780 C CA . ALA A 1 98 ? -2.282 5.802 8.221 1.00 96.25 98 ALA A CA 1
ATOM 781 C C . ALA A 1 98 ? -2.388 6.217 6.747 1.00 96.25 98 ALA A C 1
ATOM 783 O O . ALA A 1 98 ? -2.960 5.475 5.951 1.00 96.25 98 ALA A O 1
ATOM 784 N N . LEU A 1 99 ? -1.807 7.357 6.365 1.00 93.88 99 LEU A N 1
ATOM 785 C CA . LEU A 1 99 ? -1.783 7.804 4.974 1.00 93.88 99 LEU A CA 1
ATOM 786 C C . LEU A 1 99 ? -0.987 6.844 4.075 1.00 93.88 99 LEU A C 1
ATOM 788 O O . LEU A 1 99 ? -1.479 6.447 3.022 1.00 93.88 99 LEU A O 1
ATOM 792 N N . PHE A 1 100 ? 0.218 6.442 4.489 1.00 92.06 100 PHE A N 1
ATOM 793 C CA . PHE A 1 100 ? 1.078 5.556 3.689 1.00 92.06 100 PHE A CA 1
ATOM 794 C C . PHE A 1 100 ? 0.681 4.079 3.777 1.00 92.06 100 PHE A C 1
ATOM 796 O O . PHE A 1 100 ? 0.934 3.311 2.848 1.00 92.06 100 PHE A O 1
ATOM 803 N N . SER A 1 101 ? 0.058 3.674 4.882 1.00 95.12 101 SER A N 1
ATOM 804 C CA . SER A 1 101 ? -0.397 2.306 5.124 1.00 95.12 101 SER A CA 1
ATOM 805 C C . SER A 1 101 ? -1.875 2.088 4.793 1.00 95.12 101 SER A C 1
ATOM 807 O O . SER A 1 101 ? -2.408 1.019 5.067 1.00 95.12 101 SER A O 1
ATOM 809 N N . HIS A 1 102 ? -2.531 3.064 4.159 1.00 96.12 102 HIS A N 1
ATOM 810 C CA . HIS A 1 102 ? -3.918 2.965 3.693 1.00 96.12 102 HIS A CA 1
ATOM 811 C C . HIS A 1 102 ? -4.940 2.695 4.818 1.00 96.12 102 HIS A C 1
ATOM 813 O O . HIS A 1 102 ? -5.955 2.038 4.585 1.00 96.12 102 HIS A O 1
ATOM 819 N N . GLY A 1 103 ? -4.692 3.222 6.020 1.00 96.50 103 GLY A N 1
ATOM 820 C CA . GLY A 1 103 ? -5.578 3.137 7.189 1.00 96.50 103 GLY A CA 1
ATOM 821 C C . GLY A 1 103 ? -4.997 2.374 8.386 1.00 96.50 103 GLY A C 1
ATOM 822 O O . GLY A 1 103 ? -5.418 2.619 9.512 1.00 96.50 103 GLY A O 1
ATOM 823 N N . GLU A 1 104 ? -3.977 1.531 8.195 1.00 97.25 104 GLU A N 1
ATOM 824 C CA . GLU A 1 104 ? -3.402 0.691 9.271 1.00 97.25 104 GLU A CA 1
ATOM 825 C C . GLU A 1 104 ? -2.729 1.501 10.399 1.00 97.25 104 GLU A C 1
ATOM 827 O O . GLU A 1 104 ? -2.459 0.986 11.481 1.00 97.25 104 GLU A O 1
ATOM 832 N N . GLY A 1 105 ? -2.447 2.788 10.166 1.00 97.50 105 GLY A N 1
ATOM 833 C CA . GLY A 1 105 ? -1.889 3.688 11.179 1.00 97.50 105 GLY A CA 1
ATOM 834 C C . GLY A 1 105 ? -2.873 4.109 12.271 1.00 97.50 105 GLY A C 1
ATOM 835 O O . GLY A 1 105 ? -2.435 4.655 13.282 1.00 97.50 105 GLY A O 1
ATOM 836 N N . TRP A 1 106 ? -4.176 3.834 12.135 1.00 98.31 106 TRP A N 1
ATOM 837 C CA . TRP A 1 106 ? -5.143 3.944 13.239 1.00 98.31 106 TRP A CA 1
ATOM 838 C C . TRP A 1 106 ? -5.035 2.727 14.170 1.00 98.31 106 TRP A C 1
ATOM 840 O O . TRP A 1 106 ? -5.987 1.986 14.415 1.00 98.31 106 TRP A O 1
ATOM 850 N N . HIS A 1 107 ? -3.817 2.483 14.643 1.00 98.00 107 HIS A N 1
ATOM 851 C CA . HIS A 1 107 ? -3.419 1.211 15.220 1.00 98.00 107 HIS A CA 1
ATOM 852 C C . HIS A 1 107 ? -3.983 1.014 16.631 1.00 98.00 107 HIS A C 1
ATOM 854 O O . HIS A 1 107 ? -4.387 -0.089 16.984 1.00 98.00 107 HIS A O 1
ATOM 860 N N . ASN A 1 108 ? -4.136 2.087 17.415 1.00 98.38 108 ASN A N 1
ATOM 861 C CA . ASN A 1 108 ? -4.835 2.013 18.702 1.00 98.38 108 ASN A CA 1
ATOM 862 C C . ASN A 1 108 ? -6.306 1.602 18.537 1.00 98.38 108 ASN A C 1
ATOM 864 O O . ASN A 1 108 ? -6.820 0.808 19.323 1.00 98.38 108 ASN A O 1
ATOM 868 N N . ASN A 1 109 ? -6.979 2.110 17.501 1.00 98.19 109 ASN A N 1
ATOM 869 C CA . ASN A 1 109 ? -8.349 1.706 17.190 1.00 98.19 109 ASN A CA 1
ATOM 870 C C . ASN A 1 109 ? -8.414 0.233 16.764 1.00 98.19 109 ASN A C 1
ATOM 872 O O . ASN A 1 109 ? -9.251 -0.509 17.279 1.00 98.19 109 ASN A O 1
ATOM 876 N N . HIS A 1 110 ? -7.496 -0.201 15.887 1.00 97.44 110 HIS A N 1
ATOM 877 C CA . HIS A 1 110 ? -7.370 -1.606 15.486 1.00 97.44 110 HIS A CA 1
ATOM 878 C C . HIS A 1 110 ? -7.210 -2.518 16.709 1.00 97.44 110 HIS A C 1
ATOM 880 O O . HIS A 1 110 ? -7.920 -3.506 16.852 1.00 97.44 110 HIS A O 1
ATOM 886 N N . HIS A 1 111 ? -6.327 -2.159 17.639 1.00 97.62 111 HIS A N 1
ATOM 887 C CA . HIS A 1 111 ? -6.067 -2.953 18.838 1.00 97.62 111 HIS A CA 1
ATOM 888 C C . HIS A 1 111 ? -7.240 -2.965 19.828 1.00 97.62 111 HIS A C 1
ATOM 890 O O . HIS A 1 111 ? -7.412 -3.936 20.569 1.00 97.62 111 HIS A O 1
ATOM 896 N N . ALA A 1 112 ? -8.079 -1.928 19.826 1.00 97.38 112 ALA A N 1
ATOM 897 C CA . ALA A 1 112 ? -9.312 -1.898 20.606 1.00 97.38 112 ALA A CA 1
ATOM 898 C C . ALA A 1 112 ? -10.409 -2.797 20.007 1.00 97.38 112 ALA A C 1
ATOM 900 O O . ALA A 1 112 ? -11.140 -3.466 20.743 1.00 97.38 112 ALA A O 1
ATOM 901 N N . GLU A 1 113 ? -10.527 -2.833 18.676 1.00 97.00 113 GLU A N 1
ATOM 902 C CA . GLU A 1 113 ? -11.548 -3.598 17.952 1.00 97.00 113 GLU A CA 1
ATOM 903 C C . GLU A 1 113 ? -10.952 -4.395 16.768 1.00 97.00 113 GLU A C 1
ATOM 905 O O . GLU A 1 113 ? -11.316 -4.153 15.619 1.00 97.00 113 GLU A O 1
ATOM 910 N N . PRO A 1 114 ? -10.120 -5.430 17.009 1.00 95.75 114 PRO A N 1
ATOM 911 C CA . PRO A 1 114 ? -9.310 -6.085 15.963 1.00 95.75 114 PRO A CA 1
ATOM 912 C C . PRO A 1 114 ? -10.116 -6.877 14.927 1.00 95.75 114 PRO A C 1
ATOM 914 O O . PRO A 1 114 ? -9.583 -7.342 13.925 1.00 95.75 114 PRO A O 1
ATOM 917 N N . ARG A 1 115 ? -11.416 -7.077 15.174 1.00 95.75 115 ARG A N 1
ATOM 918 C CA . ARG A 1 115 ? -12.336 -7.706 14.215 1.00 95.75 115 ARG A CA 1
ATOM 919 C C . ARG A 1 115 ? -13.013 -6.700 13.287 1.00 95.75 115 ARG A C 1
ATOM 921 O O . ARG A 1 115 ? -13.683 -7.135 12.355 1.00 95.75 115 ARG A O 1
ATOM 928 N N . SER A 1 116 ? -12.920 -5.406 13.581 1.00 96.69 116 SER A N 1
ATOM 929 C CA . SER A 1 116 ? -13.504 -4.348 12.764 1.00 96.69 116 SER A CA 1
ATOM 930 C C . SER A 1 116 ? -12.806 -4.284 11.408 1.00 96.69 116 SER A C 1
ATOM 932 O O . SER A 1 116 ? -11.585 -4.333 11.332 1.00 96.69 116 SER A O 1
ATOM 934 N N . ALA A 1 117 ? -13.584 -4.145 10.335 1.00 96.69 117 ALA A N 1
ATOM 935 C CA . ALA A 1 117 ? -13.055 -3.893 8.996 1.00 96.69 117 ALA A CA 1
ATOM 936 C C . ALA A 1 117 ? -12.617 -2.430 8.794 1.00 96.69 117 ALA A C 1
ATOM 938 O O . ALA A 1 117 ? -11.928 -2.139 7.821 1.00 96.69 117 ALA A O 1
ATOM 939 N N . ALA A 1 118 ? -13.047 -1.516 9.670 1.00 97.25 118 ALA A N 1
ATOM 940 C CA . ALA A 1 118 ? -12.594 -0.130 9.681 1.00 97.25 118 ALA A CA 1
ATOM 941 C C . ALA A 1 118 ? -11.624 0.088 10.843 1.00 97.25 118 ALA A C 1
ATOM 943 O O . ALA A 1 118 ? -11.949 -0.237 11.987 1.00 97.25 118 ALA A O 1
ATOM 944 N N . HIS A 1 119 ? -10.472 0.672 10.541 1.00 97.56 119 HIS A N 1
ATOM 945 C CA . HIS A 1 119 ? -9.484 1.130 11.510 1.00 97.56 119 HIS A CA 1
ATOM 946 C C . HIS A 1 119 ? -9.768 2.573 11.944 1.00 97.56 119 HIS A C 1
ATOM 948 O O . HIS A 1 119 ? -9.562 2.932 13.101 1.00 97.56 119 HIS A O 1
ATOM 954 N N . GLY A 1 120 ? -10.294 3.408 11.044 1.00 97.25 120 GLY A N 1
ATOM 955 C CA . GLY A 1 120 ? -10.775 4.746 11.395 1.00 97.25 120 GLY A CA 1
ATOM 956 C C . GLY A 1 120 ? -12.081 4.683 12.198 1.00 97.25 120 GLY A C 1
ATOM 957 O O . GLY A 1 120 ? -13.078 4.154 11.721 1.00 97.25 120 GLY A O 1
ATOM 958 N N . HIS A 1 121 ? -12.095 5.216 13.417 1.00 96.56 121 HIS A N 1
ATOM 959 C CA . HIS A 1 121 ? -13.242 5.321 14.326 1.00 96.56 121 HIS A CA 1
ATOM 960 C C . HIS A 1 121 ? -13.768 6.760 14.468 1.00 96.56 121 HIS A C 1
ATOM 962 O O . HIS A 1 121 ? -14.867 6.959 14.992 1.00 96.56 121 HIS A O 1
ATOM 968 N N . ARG A 1 122 ? -13.017 7.769 14.006 1.00 94.75 122 ARG A N 1
ATOM 969 C CA . ARG A 1 122 ? -13.463 9.172 13.918 1.00 94.75 122 ARG A CA 1
ATOM 970 C C . ARG A 1 122 ? -13.694 9.578 12.463 1.00 94.75 122 ARG A C 1
ATOM 972 O O . ARG A 1 122 ? -13.060 9.062 11.554 1.00 94.75 122 ARG A O 1
ATOM 979 N N . TRP A 1 123 ? -14.569 10.558 12.237 1.00 93.38 123 TRP A N 1
ATOM 980 C CA . TRP A 1 123 ? -14.965 10.989 10.886 1.00 93.38 123 TRP A CA 1
ATOM 981 C C . TRP A 1 123 ? -13.805 11.497 10.009 1.00 93.38 123 TRP A C 1
ATOM 983 O O . TRP A 1 123 ? -13.901 11.441 8.787 1.00 93.38 123 TRP A O 1
ATOM 993 N N . TRP A 1 124 ? -12.733 12.005 10.623 1.00 94.12 124 TRP A N 1
ATOM 994 C CA . TRP A 1 124 ? -11.550 12.537 9.938 1.00 94.12 124 TRP A CA 1
ATOM 995 C C . TRP A 1 124 ? -10.419 11.509 9.797 1.00 94.12 124 TRP A C 1
ATOM 997 O O . TRP A 1 124 ? -9.431 11.780 9.115 1.00 94.12 124 TRP A O 1
ATOM 1007 N N . GLU A 1 125 ? -10.532 10.344 10.442 1.00 97.25 125 GLU A N 1
ATOM 1008 C CA . GLU A 1 125 ? -9.536 9.277 10.354 1.00 97.25 125 GLU A CA 1
ATOM 1009 C C . GLU A 1 125 ? -9.660 8.600 8.978 1.00 97.25 125 GLU A C 1
ATOM 1011 O O . GLU A 1 125 ? -10.483 7.713 8.757 1.00 97.25 125 GLU A O 1
ATOM 1016 N N . TYR A 1 126 ? -8.861 9.087 8.026 1.00 96.06 126 TYR A N 1
ATOM 1017 C CA . TYR A 1 126 ? -8.802 8.602 6.648 1.00 96.06 126 TYR A CA 1
ATOM 1018 C C . TYR A 1 126 ? -8.437 7.115 6.589 1.00 96.06 126 TYR A C 1
ATOM 1020 O O . TYR A 1 126 ? -7.337 6.725 6.978 1.00 96.06 126 TYR A O 1
ATOM 1028 N N . ASP A 1 127 ? -9.335 6.289 6.061 1.00 97.44 127 ASP A N 1
ATOM 1029 C CA . ASP A 1 127 ? -9.160 4.841 5.976 1.00 97.44 127 ASP A CA 1
ATOM 1030 C C . ASP A 1 127 ? -9.562 4.345 4.584 1.00 97.44 127 ASP A C 1
ATOM 1032 O O . ASP A 1 127 ? -10.731 4.084 4.285 1.00 97.44 127 ASP A O 1
ATOM 1036 N N . MET A 1 128 ? -8.566 4.257 3.703 1.00 97.38 128 MET A N 1
ATOM 1037 C CA . MET A 1 128 ? -8.772 3.840 2.318 1.00 97.38 128 MET A CA 1
ATOM 1038 C C . MET A 1 128 ? -9.169 2.365 2.217 1.00 97.38 128 MET A C 1
ATOM 1040 O O . MET A 1 128 ? -9.996 2.015 1.372 1.00 97.38 128 MET A O 1
ATOM 1044 N N . SER A 1 129 ? -8.622 1.511 3.084 1.00 96.50 129 SER A N 1
ATOM 1045 C CA . SER A 1 129 ? -8.954 0.084 3.121 1.00 96.50 129 SER A CA 1
ATOM 1046 C C . SER A 1 129 ? -10.426 -0.126 3.473 1.00 96.50 129 SER A C 1
ATOM 1048 O O . SER A 1 129 ? -11.127 -0.863 2.774 1.00 96.50 129 SER A O 1
ATOM 1050 N N . TRP A 1 130 ? -10.940 0.605 4.468 1.00 97.31 130 TRP A N 1
ATOM 1051 C CA . TRP A 1 130 ? -12.365 0.604 4.802 1.00 97.31 130 TRP A CA 1
ATOM 1052 C C . TRP A 1 130 ? -13.238 1.020 3.616 1.00 97.31 130 TRP A C 1
ATOM 1054 O O . TRP A 1 130 ? -14.249 0.378 3.332 1.00 97.31 130 TRP A O 1
ATOM 1064 N N . TRP A 1 131 ? -12.863 2.072 2.888 1.00 97.00 131 TRP A N 1
ATOM 1065 C CA . TRP A 1 131 ? -13.650 2.531 1.743 1.00 97.00 131 TRP A CA 1
ATOM 1066 C C . TRP A 1 131 ? -13.699 1.513 0.605 1.00 97.00 131 TRP A C 1
ATOM 1068 O O . TRP A 1 131 ? -14.752 1.353 -0.018 1.00 97.00 131 TRP A O 1
ATOM 1078 N N . ILE A 1 132 ? -12.606 0.786 0.361 1.00 97.88 132 ILE A N 1
ATOM 1079 C CA . ILE A 1 132 ? -12.579 -0.312 -0.614 1.00 97.88 132 ILE A CA 1
ATOM 1080 C C . ILE A 1 132 ? -13.498 -1.451 -0.154 1.00 97.88 132 ILE A C 1
ATOM 1082 O O . ILE A 1 132 ? -14.361 -1.877 -0.922 1.00 97.88 132 ILE A O 1
ATOM 1086 N N . ILE A 1 133 ? -13.384 -1.891 1.106 1.00 97.81 133 ILE A N 1
ATOM 1087 C CA . ILE A 1 133 ? -14.239 -2.949 1.674 1.00 97.81 133 ILE A CA 1
ATOM 1088 C C . ILE A 1 133 ? -15.714 -2.551 1.593 1.00 97.81 133 ILE A C 1
ATOM 1090 O O . ILE A 1 133 ? -16.544 -3.337 1.140 1.00 97.81 133 ILE A O 1
ATOM 1094 N N . ARG A 1 134 ? -16.045 -1.314 1.974 1.00 96.56 134 ARG A N 1
ATOM 1095 C CA . ARG A 1 134 ? -17.405 -0.775 1.896 1.00 96.56 134 ARG A CA 1
ATOM 1096 C C . ARG A 1 134 ? -17.914 -0.735 0.456 1.00 96.56 134 ARG A C 1
ATOM 1098 O O . ARG A 1 134 ? -19.073 -1.055 0.215 1.00 96.56 134 ARG A O 1
ATOM 1105 N N . SER A 1 135 ? -17.063 -0.382 -0.506 1.00 98.19 135 SER A N 1
ATOM 1106 C CA . SER A 1 135 ? -17.428 -0.399 -1.928 1.00 98.19 135 SER A CA 1
ATOM 1107 C C . SER A 1 135 ? -17.740 -1.821 -2.402 1.00 98.19 135 SER A C 1
ATOM 1109 O O . SER A 1 135 ? -18.742 -2.044 -3.077 1.00 98.19 135 SER A O 1
ATOM 1111 N N . TRP A 1 136 ? -16.944 -2.813 -1.996 1.00 98.38 136 TRP A N 1
ATOM 1112 C CA . TRP A 1 136 ? -17.229 -4.223 -2.280 1.00 98.38 136 TRP A CA 1
ATOM 1113 C C . TRP A 1 136 ? -18.481 -4.738 -1.576 1.00 98.38 136 TRP A C 1
ATOM 1115 O O . TRP A 1 136 ? -19.205 -5.550 -2.148 1.00 98.38 136 TRP A O 1
ATOM 1125 N N . GLU A 1 137 ? -18.769 -4.267 -0.366 1.00 97.69 137 GLU A N 1
ATOM 1126 C CA . GLU A 1 137 ? -20.007 -4.585 0.347 1.00 97.69 137 GLU A CA 1
ATOM 1127 C C . GLU A 1 137 ? -21.227 -4.029 -0.399 1.00 97.69 137 GLU A C 1
ATOM 1129 O O . GLU A 1 137 ? -22.199 -4.752 -0.608 1.00 97.69 137 GLU A O 1
ATOM 1134 N N . MET A 1 138 ? -21.150 -2.787 -0.893 1.00 97.31 138 MET A N 1
ATOM 1135 C CA . MET A 1 138 ? -22.202 -2.173 -1.716 1.00 97.31 138 MET A CA 1
ATOM 1136 C C . MET A 1 138 ? -22.444 -2.930 -3.027 1.00 97.31 138 MET A C 1
ATOM 1138 O O . MET A 1 138 ? -23.579 -3.011 -3.488 1.00 97.31 138 MET A O 1
ATOM 1142 N N . LEU A 1 139 ? -21.394 -3.511 -3.611 1.00 98.19 139 LEU A N 1
ATOM 1143 C CA . LEU A 1 139 ? -21.484 -4.359 -4.803 1.00 98.19 139 LEU A CA 1
ATOM 1144 C C . LEU A 1 139 ? -21.903 -5.810 -4.491 1.00 98.19 139 LEU A C 1
ATOM 1146 O O . LEU A 1 139 ? -22.037 -6.617 -5.407 1.00 98.19 139 LEU A O 1
ATOM 1150 N N . GLY A 1 140 ? -22.083 -6.174 -3.216 1.00 97.69 140 GLY A N 1
ATOM 1151 C CA . GLY A 1 140 ? -22.421 -7.535 -2.785 1.00 97.69 140 GLY A CA 1
ATOM 1152 C C . GLY A 1 140 ? -21.270 -8.549 -2.868 1.00 97.69 140 GLY A C 1
ATOM 1153 O O . GLY A 1 140 ? -21.500 -9.749 -2.687 1.00 97.69 140 GLY A O 1
ATOM 1154 N N . LEU A 1 141 ? -20.043 -8.081 -3.126 1.00 97.81 141 LEU A N 1
ATOM 1155 C CA . LEU A 1 141 ? -18.820 -8.886 -3.213 1.00 97.81 141 LEU A CA 1
ATOM 1156 C C . LEU A 1 141 ? -18.253 -9.218 -1.827 1.00 97.81 141 LEU A C 1
ATOM 1158 O O . LEU A 1 141 ? -17.768 -10.326 -1.610 1.00 97.81 141 LEU A O 1
ATOM 1162 N N . ALA A 1 142 ? -18.351 -8.280 -0.882 1.00 97.31 142 ALA A N 1
ATOM 1163 C CA . ALA A 1 142 ? -18.021 -8.507 0.522 1.00 97.31 142 ALA A CA 1
ATOM 1164 C C . ALA A 1 142 ? -19.305 -8.716 1.336 1.00 97.31 142 ALA A C 1
ATOM 1166 O O . ALA A 1 142 ? -20.283 -7.988 1.180 1.00 97.31 142 ALA A O 1
ATOM 1167 N N . LYS A 1 143 ? -19.311 -9.721 2.215 1.00 95.62 143 LYS A N 1
ATOM 1168 C CA . LYS A 1 143 ? -20.455 -10.074 3.071 1.00 95.62 143 LYS A CA 1
ATOM 1169 C C . LYS A 1 143 ? -19.982 -10.248 4.508 1.00 95.62 143 LYS A C 1
ATOM 1171 O O . LYS A 1 143 ? -18.816 -10.551 4.737 1.00 95.62 143 LYS A O 1
ATOM 1176 N N . ASN A 1 144 ? -20.898 -10.107 5.467 1.00 95.44 144 ASN A N 1
ATOM 1177 C CA . ASN A 1 144 ? -20.614 -10.239 6.904 1.00 95.44 144 ASN A CA 1
ATOM 1178 C C . ASN A 1 144 ? -19.530 -9.263 7.408 1.00 95.44 144 ASN A C 1
ATOM 1180 O O . ASN A 1 144 ? -18.702 -9.620 8.244 1.00 95.44 144 ASN A O 1
ATOM 1184 N N . VAL A 1 145 ? -19.529 -8.031 6.888 1.00 96.25 145 VAL A N 1
ATOM 1185 C CA . VAL A 1 145 ? -18.551 -6.997 7.247 1.00 96.25 145 VAL A CA 1
ATOM 1186 C C . VAL A 1 145 ? -18.828 -6.473 8.658 1.00 96.25 145 VAL A C 1
ATOM 1188 O O . VAL A 1 145 ? -19.896 -5.924 8.944 1.00 96.25 145 VAL A O 1
ATOM 1191 N N . VAL A 1 146 ? -17.849 -6.633 9.546 1.00 96.00 146 VAL A N 1
ATOM 1192 C CA . VAL A 1 146 ? -17.925 -6.174 10.938 1.00 96.00 146 VAL A CA 1
ATOM 1193 C C . VAL A 1 146 ? -17.496 -4.710 11.009 1.00 96.00 146 VAL A C 1
ATOM 1195 O O . VAL A 1 146 ? -16.410 -4.357 10.565 1.00 96.00 146 VAL A O 1
ATOM 1198 N N . ARG A 1 147 ? -18.349 -3.854 11.571 1.00 95.25 147 ARG A N 1
ATOM 1199 C CA . ARG A 1 147 ? -18.082 -2.420 11.786 1.00 95.25 147 ARG A CA 1
ATOM 1200 C C . ARG A 1 147 ? -17.686 -2.160 13.242 1.00 95.25 147 ARG A C 1
ATOM 1202 O O . ARG A 1 147 ? -18.163 -2.910 14.102 1.00 95.25 147 ARG A O 1
ATOM 1209 N N . PRO A 1 148 ? -16.914 -1.102 13.542 1.00 95.12 148 PRO A N 1
ATOM 1210 C CA . PRO A 1 148 ? -16.578 -0.763 14.919 1.00 95.12 148 PRO A CA 1
ATOM 1211 C C . PRO A 1 148 ? -17.824 -0.275 15.657 1.00 95.12 148 PRO A C 1
ATOM 1213 O O . PRO A 1 148 ? -18.772 0.223 15.039 1.00 95.12 148 PRO A O 1
ATOM 1216 N N . LYS A 1 149 ? -17.842 -0.399 16.985 1.00 92.50 149 LYS A N 1
ATOM 1217 C CA . LYS A 1 149 ? -19.006 -0.033 17.811 1.00 92.50 149 LYS A CA 1
ATOM 1218 C C . LYS A 1 149 ? -19.468 1.404 17.582 1.00 92.50 149 LYS A C 1
ATOM 1220 O O . LYS A 1 149 ? -20.669 1.649 17.589 1.00 92.50 149 LYS A O 1
ATOM 1225 N N . CYS A 1 150 ? -18.547 2.338 17.337 1.00 90.75 150 CYS A N 1
ATOM 1226 C CA . CYS A 1 150 ? -18.878 3.742 17.076 1.00 90.75 150 CYS A CA 1
ATOM 1227 C C . CYS A 1 150 ? -19.661 3.973 15.769 1.00 90.75 150 CYS A C 1
ATOM 1229 O O . CYS A 1 150 ? -20.281 5.022 15.617 1.00 90.75 150 CYS A O 1
ATOM 1231 N N . MET A 1 151 ? -19.649 3.012 14.839 1.00 90.00 151 MET A N 1
ATOM 1232 C CA . MET A 1 151 ? -20.393 3.062 13.574 1.00 90.00 151 MET A CA 1
ATOM 1233 C C . MET A 1 151 ? -21.639 2.172 13.573 1.00 90.00 151 MET A C 1
ATOM 1235 O O . MET A 1 151 ? -22.375 2.147 12.584 1.00 90.00 151 MET A O 1
ATOM 1239 N N . G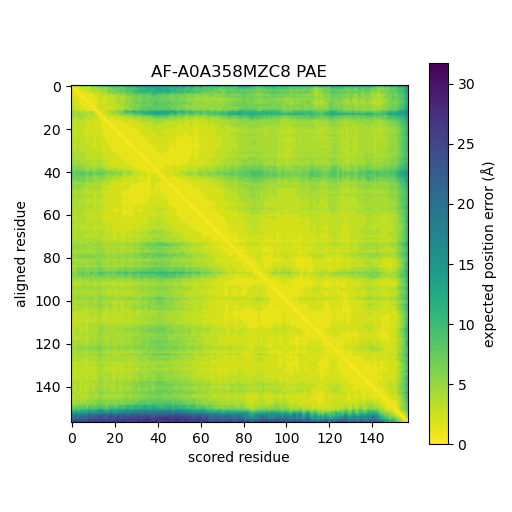LN A 1 152 ? -21.868 1.401 14.635 1.00 84.88 152 GLN A N 1
ATOM 1240 C CA . GLN A 1 152 ? -23.071 0.590 14.757 1.00 84.88 152 GLN A CA 1
ATOM 1241 C C . GLN A 1 152 ? -24.229 1.459 15.265 1.00 84.88 152 GLN A C 1
ATOM 1243 O O . GLN A 1 152 ? -24.011 2.349 16.091 1.00 84.88 152 GLN A O 1
ATOM 1248 N N . PRO A 1 153 ? -25.466 1.217 14.796 1.00 76.00 153 PRO A N 1
ATOM 1249 C CA . PRO A 1 153 ? -26.626 1.874 15.378 1.00 76.00 153 PRO A CA 1
ATOM 1250 C C . PRO A 1 153 ? -26.722 1.532 16.876 1.00 76.00 153 PRO A C 1
ATOM 1252 O O . PRO A 1 153 ? -26.276 0.452 17.285 1.00 76.00 153 PRO A O 1
ATOM 1255 N N . PRO A 1 154 ? -27.314 2.415 17.702 1.00 73.81 154 PRO A N 1
ATOM 1256 C CA . PRO A 1 154 ? -27.566 2.112 19.104 1.00 73.81 154 PRO A CA 1
ATOM 1257 C C . PRO A 1 154 ? -28.312 0.782 19.213 1.00 73.81 154 PRO A C 1
ATOM 1259 O O . PRO A 1 154 ? -29.251 0.534 18.453 1.00 73.81 154 PRO A O 1
ATOM 1262 N N . LYS A 1 155 ? -27.903 -0.086 20.144 1.00 70.69 155 LYS A N 1
ATOM 1263 C CA . LYS A 1 155 ? -28.680 -1.297 20.423 1.00 70.69 155 LYS A CA 1
ATOM 1264 C C . LYS A 1 155 ? -30.063 -0.859 20.905 1.00 70.69 155 LYS A C 1
ATOM 1266 O O . LYS A 1 155 ? -30.151 -0.059 21.832 1.00 70.69 155 LYS A O 1
ATOM 1271 N N . ALA A 1 156 ? -31.118 -1.351 20.258 1.00 65.69 156 ALA A N 1
ATOM 1272 C CA . ALA A 1 156 ? -32.465 -1.211 20.791 1.00 65.69 156 ALA A CA 1
ATOM 1273 C C . ALA A 1 156 ? -32.525 -1.958 22.134 1.00 65.69 156 ALA A C 1
ATOM 1275 O O . ALA A 1 156 ? -32.047 -3.094 22.212 1.00 65.69 156 ALA A O 1
ATOM 1276 N N . ASN A 1 157 ? -33.019 -1.278 23.171 1.00 55.72 157 ASN A N 1
ATOM 1277 C CA . ASN A 1 157 ? -33.232 -1.844 24.506 1.00 55.72 157 ASN A CA 1
ATOM 1278 C C . ASN A 1 157 ? -34.352 -2.885 24.500 1.00 55.72 157 ASN A C 1
ATOM 1280 O O . ASN A 1 157 ? -35.332 -2.674 23.750 1.00 55.72 157 ASN A O 1
#

Mean predicted aligned error: 4.26 Å

Sequence (157 aa):
DLLRDPFYLQLERRQGWFFVFVAHALVLTAIGAALGYLISGGVAGEAMRYAASWAVWGVAVRTVFVLHGTWSVNSLAHLFGYRNYETRDESTNNWLVALFSHGEGWHNNHHAEPRSAAHGHRWWEYDMSWWIIRSWEMLGLAKNVVRPKCMQPPKAN

Nearest PDB structures (foldseek):
  4zyo-assembly1_A  TM=7.897E-01  e=6.677E-05  Homo sapiens
  6wf2-assembly2_B  TM=7.910E-01  e=7.850E-05  Mus musculus